Protein AF-T1BSM3-F1 (afdb_monomer_lite)

InterPro domains:
  IPR012933 HicA mRNA interferase family [PF07927] (10-64)
  IPR038570 HicA superfamily [G3DSA:3.30.920.30] (4-69)

Sequence (85 aa):
MSQWPSTKAKRALSALLRLGWTIKRQSGSHRTLAREGWPDFVFAFHDGEELGPRMLARIARHIGPRPETRDARAASHALTTRTDQ

Secondary structure (DSSP, 8-state):
------EEHHHHHHHHHHTT-EEEEEETTEEEEE-TTS--EEEE--TT-EE-HHHHHHHHHHS-S-TT---TTHHHHHTT-----

Foldseek 3Di:
DPQDAKDFLLLVVVLCVVVQWDFPDDDDQWTWTDHPQADIDIGRDDRRDIDGPVRLVVVCVRSDPHPVDPDSPPSVVSSPDDDDD

Organism: NCBI:txid410659

pLDDT: mean 77.51, std 18.36, range [39.41, 95.5]

Radius of gyration: 12.84 Å; chains: 1; bounding box: 35×26×33 Å

Structure (mmCIF, N/CA/C/O backbone):
data_AF-T1BSM3-F1
#
_entry.id   AF-T1BSM3-F1
#
loop_
_atom_site.group_PDB
_atom_site.id
_atom_site.type_symbol
_atom_site.label_atom_id
_atom_site.label_alt_id
_atom_site.label_comp_id
_atom_site.label_asym_id
_atom_site.label_entity_id
_atom_site.label_seq_id
_atom_site.pdbx_PDB_ins_code
_atom_site.Cartn_x
_atom_site.Cartn_y
_atom_site.Cartn_z
_atom_site.occupancy
_atom_site.B_iso_or_equiv
_atom_site.auth_seq_id
_atom_site.auth_comp_id
_atom_site.auth_asym_id
_atom_site.auth_atom_id
_atom_site.pdbx_PDB_model_num
ATOM 1 N N . MET A 1 1 ? -23.303 -1.148 -2.932 1.00 44.84 1 MET A N 1
ATOM 2 C CA . MET A 1 1 ? -21.830 -1.021 -3.014 1.00 44.84 1 MET A CA 1
ATOM 3 C C . MET A 1 1 ? -21.278 -1.222 -1.616 1.00 44.84 1 MET A C 1
ATOM 5 O O . MET A 1 1 ? -21.745 -0.537 -0.716 1.00 44.84 1 MET A O 1
ATOM 9 N N . SER A 1 2 ? -20.379 -2.185 -1.402 1.00 52.97 2 SER A N 1
ATOM 10 C CA . SER A 1 2 ? -19.748 -2.395 -0.093 1.00 52.97 2 SER A CA 1
ATOM 11 C C . SER A 1 2 ? -19.052 -1.099 0.333 1.00 52.97 2 SER A C 1
ATOM 13 O O . SER A 1 2 ? -18.180 -0.599 -0.374 1.00 52.97 2 SER A O 1
ATOM 15 N N . GLN A 1 3 ? -19.497 -0.501 1.438 1.00 62.00 3 GLN A N 1
ATOM 16 C CA . GLN A 1 3 ? -18.874 0.690 2.007 1.00 62.00 3 GLN A CA 1
ATOM 17 C C . GLN A 1 3 ? -17.581 0.244 2.687 1.00 62.00 3 GLN A C 1
ATOM 19 O O . GLN A 1 3 ? -17.615 -0.329 3.769 1.00 62.00 3 GLN A O 1
ATOM 24 N N . TRP A 1 4 ? -16.444 0.439 2.023 1.00 67.25 4 TRP A N 1
ATOM 25 C CA . TRP A 1 4 ? -15.144 0.175 2.632 1.00 67.25 4 TRP A CA 1
ATOM 26 C C . TRP A 1 4 ? -14.879 1.264 3.677 1.00 67.25 4 TRP A C 1
ATOM 28 O O . TRP A 1 4 ? -14.780 2.430 3.286 1.00 67.25 4 TRP A O 1
ATOM 38 N N . PRO A 1 5 ? -14.788 0.939 4.979 1.00 76.88 5 PRO A N 1
ATOM 39 C CA . PRO A 1 5 ? -14.495 1.944 5.991 1.00 76.88 5 PRO A CA 1
ATOM 40 C C . PRO A 1 5 ? -13.081 2.498 5.783 1.00 76.88 5 PRO A C 1
ATOM 42 O O . PRO A 1 5 ? -12.184 1.778 5.339 1.00 76.88 5 PRO A O 1
ATOM 45 N N . SER A 1 6 ? -12.875 3.776 6.119 1.00 84.62 6 SER A N 1
ATOM 46 C CA . SER A 1 6 ? -11.534 4.373 6.148 1.00 84.62 6 SER A CA 1
ATOM 47 C C . SER A 1 6 ? -10.600 3.522 7.015 1.00 84.62 6 SER A C 1
ATOM 49 O O . SER A 1 6 ? -10.994 3.030 8.076 1.00 84.62 6 SER A O 1
ATOM 51 N N . THR A 1 7 ? -9.363 3.314 6.569 1.00 89.00 7 THR A N 1
ATOM 52 C CA . THR A 1 7 ? -8.372 2.525 7.310 1.00 89.00 7 THR A CA 1
ATOM 53 C C . THR A 1 7 ? -7.017 3.206 7.312 1.00 89.00 7 THR A C 1
ATOM 55 O O . THR A 1 7 ? -6.580 3.751 6.302 1.00 89.00 7 THR A O 1
ATOM 58 N N . LYS A 1 8 ? -6.313 3.135 8.447 1.00 92.12 8 LYS A N 1
ATOM 59 C CA . LYS A 1 8 ? -4.941 3.641 8.551 1.00 92.12 8 LYS A CA 1
ATOM 60 C C . LYS A 1 8 ? -4.021 2.918 7.568 1.00 92.12 8 LYS A C 1
ATOM 62 O O . LYS A 1 8 ? -4.027 1.685 7.509 1.00 92.12 8 LYS A O 1
ATOM 67 N N . ALA A 1 9 ? -3.172 3.663 6.870 1.00 92.38 9 ALA A N 1
ATOM 68 C CA . ALA A 1 9 ? -2.216 3.137 5.902 1.00 92.38 9 ALA A CA 1
ATOM 69 C C . ALA A 1 9 ? -1.325 2.040 6.502 1.00 92.38 9 ALA A C 1
ATOM 71 O O . ALA A 1 9 ? -1.124 0.998 5.877 1.00 92.38 9 ALA A O 1
ATOM 72 N N . LYS A 1 10 ? -0.892 2.203 7.760 1.00 92.19 10 LYS A N 1
ATOM 73 C CA . LYS A 1 10 ? -0.150 1.165 8.491 1.00 92.19 10 LYS A CA 1
ATOM 74 C C . LYS A 1 10 ? -0.888 -0.177 8.533 1.00 92.19 10 LYS A C 1
ATOM 76 O O . LYS A 1 10 ? -0.277 -1.215 8.300 1.00 92.19 10 LYS A O 1
ATOM 81 N N . ARG A 1 11 ? -2.203 -0.168 8.790 1.00 90.94 11 ARG A N 1
ATOM 82 C CA . ARG A 1 11 ? -3.022 -1.393 8.832 1.00 90.94 11 ARG A CA 1
ATOM 83 C C . ARG A 1 11 ? -3.164 -2.020 7.450 1.00 90.94 11 ARG A C 1
ATOM 85 O O . ARG A 1 11 ? -3.025 -3.234 7.334 1.00 90.94 11 ARG A O 1
ATOM 92 N N . ALA A 1 12 ? -3.389 -1.203 6.420 1.00 89.94 12 ALA A N 1
ATOM 93 C CA . ALA A 1 12 ? -3.450 -1.685 5.043 1.00 89.94 12 ALA A CA 1
ATOM 94 C C . ALA A 1 12 ? -2.137 -2.373 4.642 1.00 89.94 12 ALA A C 1
ATOM 96 O O . ALA A 1 12 ? -2.165 -3.495 4.142 1.00 89.94 12 ALA A O 1
ATOM 97 N N . LEU A 1 13 ? -0.988 -1.763 4.947 1.00 91.25 13 LEU A N 1
ATOM 98 C CA . LEU A 1 13 ? 0.308 -2.377 4.677 1.00 91.25 13 LEU A CA 1
ATOM 99 C C . LEU A 1 13 ? 0.509 -3.678 5.458 1.00 91.25 13 LEU A C 1
ATOM 101 O O . LEU A 1 13 ? 0.904 -4.676 4.865 1.00 91.25 13 LEU A O 1
ATOM 105 N N . SER A 1 14 ? 0.221 -3.706 6.763 1.00 92.31 14 SER A N 1
ATOM 106 C CA . SER A 1 14 ? 0.338 -4.941 7.551 1.00 92.31 14 SER A CA 1
ATOM 107 C C . SER A 1 14 ? -0.493 -6.081 6.961 1.00 92.31 14 SER A C 1
ATOM 109 O O . SER A 1 14 ? -0.051 -7.227 6.966 1.00 92.31 14 SER A O 1
ATOM 111 N N . ALA A 1 15 ? -1.674 -5.779 6.426 1.00 90.38 15 ALA A N 1
ATOM 112 C CA . ALA A 1 15 ? -2.508 -6.780 5.782 1.00 90.38 15 ALA A CA 1
ATOM 113 C C . ALA A 1 15 ? -1.930 -7.257 4.437 1.00 90.38 15 ALA A C 1
ATOM 115 O O . ALA A 1 15 ? -1.951 -8.455 4.166 1.00 90.38 15 ALA A O 1
ATOM 116 N N . LEU A 1 16 ? -1.340 -6.362 3.635 1.00 90.38 16 LEU A N 1
ATOM 117 C CA . LEU A 1 16 ? -0.611 -6.743 2.417 1.00 90.38 16 LEU A CA 1
ATOM 118 C C . LEU A 1 16 ? 0.537 -7.705 2.729 1.00 90.38 16 LEU A C 1
ATOM 120 O O . LEU A 1 16 ? 0.662 -8.739 2.078 1.00 90.38 16 LEU A O 1
ATOM 124 N N . LEU A 1 17 ? 1.324 -7.411 3.764 1.00 91.25 17 LEU A N 1
ATOM 125 C CA . LEU A 1 17 ? 2.429 -8.278 4.171 1.00 91.25 17 LEU A CA 1
ATOM 126 C C . LEU A 1 17 ? 1.939 -9.665 4.616 1.00 91.25 17 LEU A C 1
ATOM 128 O O . LEU A 1 17 ? 2.507 -10.681 4.226 1.00 91.25 17 LEU A O 1
ATOM 132 N N . ARG A 1 18 ? 0.823 -9.729 5.354 1.00 89.75 18 ARG A N 1
ATOM 133 C CA . ARG A 1 18 ? 0.178 -10.998 5.746 1.00 89.75 18 ARG A CA 1
ATOM 134 C C . ARG A 1 18 ? -0.372 -11.794 4.560 1.00 89.75 18 ARG A C 1
ATOM 136 O O . ARG A 1 18 ? -0.415 -13.015 4.621 1.00 89.75 18 ARG A O 1
ATOM 143 N N . LEU A 1 19 ? -0.766 -11.119 3.480 1.00 85.94 19 LEU A N 1
ATOM 144 C CA . LEU A 1 19 ? -1.211 -11.743 2.229 1.00 85.94 19 LEU A CA 1
ATOM 145 C C . LEU A 1 19 ? -0.059 -12.319 1.385 1.00 85.94 19 LEU A C 1
ATOM 147 O O . LEU A 1 19 ? -0.308 -12.853 0.301 1.00 85.94 19 LEU A O 1
ATOM 151 N N . GLY A 1 20 ? 1.185 -12.215 1.860 1.00 89.44 20 GLY A N 1
ATOM 152 C CA . GLY A 1 20 ? 2.373 -12.711 1.169 1.00 89.44 20 GLY A CA 1
ATOM 153 C C . GLY A 1 20 ? 3.019 -11.689 0.237 1.00 89.44 20 GLY A C 1
ATOM 154 O O . GLY A 1 20 ? 3.855 -12.066 -0.580 1.00 89.44 20 GLY A O 1
ATOM 155 N N . TRP A 1 21 ? 2.648 -10.408 0.331 1.00 93.00 21 TRP A N 1
ATOM 156 C CA . TRP A 1 21 ? 3.450 -9.347 -0.274 1.00 93.00 21 TRP A CA 1
ATOM 157 C C . TRP A 1 21 ? 4.704 -9.105 0.565 1.00 93.00 21 TRP A C 1
ATOM 159 O O . TRP A 1 21 ? 4.661 -9.125 1.792 1.00 93.00 21 TRP A O 1
ATOM 169 N N . THR A 1 22 ? 5.823 -8.822 -0.084 1.00 94.31 22 THR A N 1
ATOM 170 C CA . THR A 1 22 ? 7.096 -8.522 0.575 1.00 94.31 22 THR A CA 1
ATOM 171 C C . THR A 1 22 ? 7.588 -7.148 0.155 1.00 94.31 22 THR A C 1
ATOM 173 O O . THR A 1 22 ? 7.318 -6.690 -0.953 1.00 94.31 22 THR A O 1
ATOM 176 N N . ILE A 1 23 ? 8.297 -6.446 1.042 1.00 94.94 23 ILE A N 1
ATOM 177 C CA . ILE A 1 23 ? 8.915 -5.163 0.693 1.00 94.94 23 ILE A CA 1
ATOM 178 C C . ILE A 1 23 ? 10.165 -5.463 -0.135 1.00 94.94 23 ILE A C 1
ATOM 180 O O . ILE A 1 23 ? 11.165 -5.933 0.398 1.00 94.94 23 ILE A O 1
ATOM 184 N N . LYS A 1 24 ? 10.110 -5.173 -1.436 1.00 95.12 24 LYS A N 1
ATOM 185 C CA . LYS A 1 24 ? 11.238 -5.317 -2.365 1.00 95.12 24 LYS A CA 1
ATOM 186 C C . LYS A 1 24 ? 12.216 -4.149 -2.259 1.00 95.12 24 LYS A C 1
ATOM 188 O O . LYS A 1 24 ? 13.422 -4.343 -2.348 1.00 95.12 24 LYS A O 1
ATOM 193 N N . ARG A 1 25 ? 11.700 -2.926 -2.086 1.00 95.50 25 ARG A N 1
ATOM 194 C CA . ARG A 1 25 ? 12.508 -1.715 -1.847 1.00 95.50 25 ARG A CA 1
ATOM 195 C C . ARG A 1 25 ? 11.741 -0.716 -0.988 1.00 95.50 25 ARG A C 1
ATOM 197 O O . ARG A 1 25 ? 10.515 -0.639 -1.085 1.00 95.50 25 ARG A O 1
ATOM 204 N N . GLN A 1 26 ? 12.452 0.094 -0.213 1.00 94.81 26 GLN A N 1
ATOM 205 C CA . GLN A 1 26 ? 11.862 1.200 0.536 1.00 94.81 26 GLN A CA 1
ATOM 206 C C . GLN A 1 26 ? 12.768 2.433 0.489 1.00 94.81 26 GLN A C 1
ATOM 208 O O . GLN A 1 26 ? 13.972 2.322 0.696 1.00 94.81 26 GLN A O 1
ATOM 213 N N .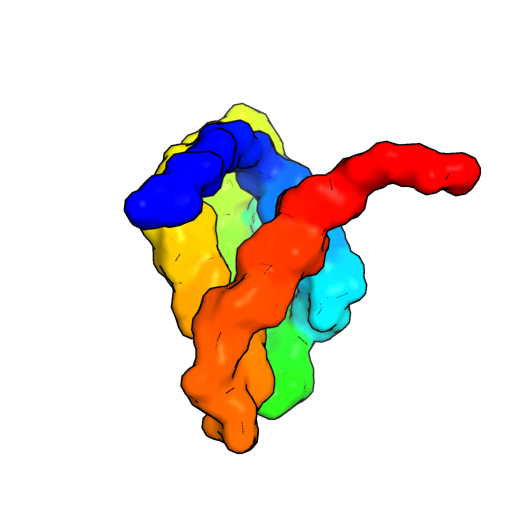 SER A 1 27 ? 12.173 3.603 0.248 1.00 92.12 27 SER A N 1
ATOM 214 C CA . SER A 1 27 ? 12.807 4.917 0.387 1.00 92.12 27 SER A CA 1
ATOM 215 C C . SER A 1 27 ? 11.818 5.882 1.042 1.00 92.12 27 SER A C 1
ATOM 217 O O . SER A 1 27 ? 10.752 6.165 0.491 1.00 92.12 27 SER A O 1
ATOM 219 N N . GLY A 1 28 ? 12.122 6.342 2.258 1.00 88.62 28 GLY A N 1
ATOM 220 C CA . GLY A 1 28 ? 11.182 7.128 3.063 1.00 88.62 28 GLY A CA 1
ATOM 221 C C . GLY A 1 28 ? 9.843 6.400 3.267 1.00 88.62 28 GLY A C 1
ATOM 222 O O . GLY A 1 28 ? 9.818 5.242 3.693 1.00 88.62 28 GLY A O 1
ATOM 223 N N . SER A 1 29 ? 8.734 7.073 2.943 1.00 87.38 29 SER A N 1
ATOM 224 C CA . SER A 1 29 ? 7.370 6.515 2.964 1.00 87.38 29 SER A CA 1
ATOM 225 C C . SER A 1 29 ? 7.023 5.655 1.741 1.00 87.38 29 SER A C 1
ATOM 227 O O . SER A 1 29 ? 6.003 4.967 1.751 1.00 87.38 29 SER A O 1
ATOM 229 N N . HIS A 1 30 ? 7.862 5.645 0.700 1.00 91.88 30 HI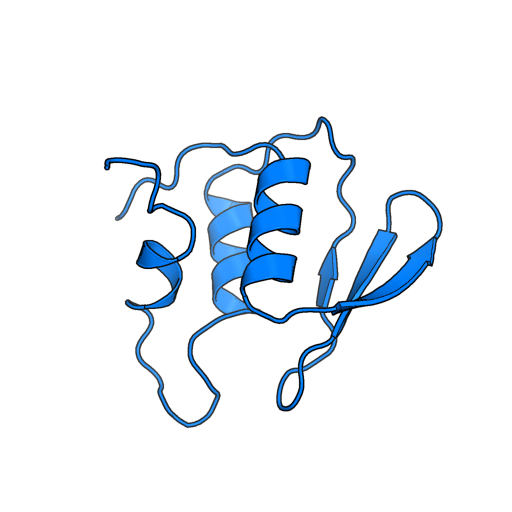S A N 1
ATOM 230 C CA . HIS A 1 30 ? 7.632 4.851 -0.504 1.00 91.88 30 HIS A CA 1
ATOM 231 C C . HIS A 1 30 ? 8.151 3.430 -0.307 1.00 91.88 30 HIS A C 1
ATOM 233 O O . HIS A 1 30 ? 9.356 3.198 -0.206 1.00 91.88 30 HIS A O 1
ATOM 239 N N . ARG A 1 31 ? 7.242 2.459 -0.304 1.00 94.19 31 ARG A N 1
ATOM 240 C CA . ARG A 1 31 ? 7.528 1.024 -0.220 1.00 94.19 31 ARG A CA 1
ATOM 241 C C . ARG A 1 31 ? 7.083 0.371 -1.523 1.00 94.19 31 ARG A C 1
ATOM 243 O O . ARG A 1 31 ? 5.929 0.489 -1.908 1.00 94.19 31 ARG A O 1
ATOM 250 N N . THR A 1 32 ? 7.979 -0.299 -2.238 1.00 94.94 32 THR A N 1
ATOM 251 C CA . THR A 1 32 ? 7.585 -1.155 -3.371 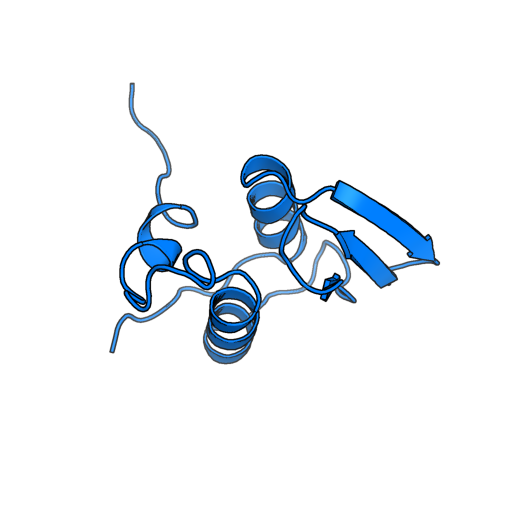1.00 94.94 32 THR A CA 1
ATOM 252 C C . THR A 1 32 ? 7.439 -2.571 -2.870 1.00 94.94 32 THR A C 1
ATOM 254 O O . THR A 1 32 ? 8.377 -3.129 -2.300 1.00 94.94 32 THR A O 1
ATOM 257 N N . LEU A 1 33 ? 6.249 -3.113 -3.062 1.00 94.56 33 LEU A N 1
ATOM 258 C CA . LEU A 1 33 ? 5.865 -4.445 -2.661 1.00 94.56 33 LEU A CA 1
ATOM 259 C C . LEU A 1 33 ? 5.933 -5.372 -3.867 1.00 94.56 33 LEU A C 1
ATOM 261 O O . LEU A 1 33 ? 5.524 -4.991 -4.961 1.00 94.56 33 LEU A O 1
ATOM 265 N N . ALA A 1 34 ? 6.415 -6.584 -3.652 1.00 92.69 34 ALA A N 1
ATOM 266 C CA . ALA A 1 34 ? 6.424 -7.637 -4.651 1.00 92.69 34 ALA A CA 1
ATOM 267 C C . ALA A 1 34 ? 5.701 -8.866 -4.110 1.00 92.69 34 ALA A C 1
ATOM 269 O O . ALA A 1 34 ? 5.661 -9.109 -2.903 1.00 92.69 34 ALA A O 1
ATOM 270 N N . ARG A 1 35 ? 5.122 -9.640 -5.019 1.00 90.00 35 ARG A N 1
ATOM 271 C CA . ARG A 1 35 ? 4.558 -10.955 -4.739 1.00 90.00 35 ARG A CA 1
ATOM 272 C C . ARG A 1 35 ? 4.755 -11.805 -5.983 1.00 90.00 35 ARG A C 1
ATOM 274 O O . ARG A 1 35 ? 4.587 -11.318 -7.095 1.00 90.00 35 ARG A O 1
ATOM 281 N N . GLU A 1 36 ? 5.135 -13.060 -5.802 1.00 86.62 36 GLU A N 1
ATOM 282 C CA . GLU A 1 36 ? 5.369 -13.967 -6.923 1.00 86.62 36 GLU A CA 1
ATOM 283 C C . GLU A 1 36 ? 4.119 -14.097 -7.807 1.00 86.62 36 GLU A C 1
ATOM 285 O O . GLU A 1 36 ? 3.007 -14.269 -7.302 1.00 86.62 36 GLU A O 1
ATOM 290 N N . GLY A 1 37 ? 4.297 -13.965 -9.125 1.00 84.50 37 GLY A N 1
ATOM 291 C CA . GLY A 1 37 ? 3.197 -13.976 -10.096 1.00 84.50 37 GLY A CA 1
ATOM 292 C C . GLY A 1 37 ? 2.372 -12.682 -10.160 1.00 84.50 37 GLY A C 1
ATOM 293 O O . GLY A 1 37 ? 1.367 -12.645 -10.869 1.00 84.50 37 GLY A O 1
ATOM 294 N N . TRP A 1 38 ? 2.783 -11.623 -9.453 1.00 86.56 38 TRP A N 1
ATOM 295 C CA . TRP A 1 38 ? 2.140 -10.306 -9.463 1.00 86.56 38 TRP A CA 1
ATOM 296 C C . TRP A 1 38 ? 3.112 -9.201 -9.896 1.00 86.56 38 TRP A C 1
ATOM 298 O O . TRP A 1 38 ? 4.311 -9.300 -9.633 1.00 86.56 38 TRP A O 1
ATOM 308 N N . PRO A 1 39 ? 2.617 -8.119 -10.527 1.00 89.00 39 PRO A N 1
ATOM 309 C CA . PRO A 1 39 ? 3.428 -6.933 -10.768 1.00 89.00 39 PRO A CA 1
ATOM 310 C C . PRO A 1 39 ? 3.795 -6.231 -9.453 1.00 89.00 39 PRO A C 1
ATOM 312 O O . PRO A 1 39 ? 3.043 -6.264 -8.475 1.00 89.00 39 PRO A O 1
ATOM 315 N N . ASP A 1 40 ? 4.941 -5.549 -9.458 1.00 91.44 40 ASP A N 1
ATOM 316 C CA . ASP A 1 40 ? 5.382 -4.721 -8.336 1.00 91.44 40 ASP A CA 1
ATOM 317 C C . ASP A 1 40 ? 4.347 -3.620 -8.038 1.00 91.44 40 ASP A C 1
ATOM 319 O O . ASP A 1 40 ? 3.930 -2.868 -8.923 1.00 91.44 40 ASP A O 1
ATOM 323 N N . PHE A 1 41 ? 3.975 -3.476 -6.767 1.00 90.81 41 PHE A N 1
ATOM 324 C CA . PHE A 1 41 ? 3.012 -2.484 -6.301 1.00 90.81 41 PHE A CA 1
ATOM 325 C C . PHE A 1 41 ? 3.690 -1.418 -5.438 1.00 90.81 41 PHE A C 1
ATOM 327 O O . PHE A 1 41 ? 4.304 -1.721 -4.418 1.00 90.81 41 PHE A O 1
ATOM 334 N N . VAL A 1 42 ? 3.558 -0.143 -5.805 1.00 92.62 42 VAL A N 1
ATOM 335 C CA . VAL A 1 42 ? 4.124 0.967 -5.023 1.00 92.62 42 VAL A CA 1
ATOM 336 C C . VAL A 1 42 ? 3.110 1.461 -3.989 1.00 92.62 42 VAL A C 1
ATOM 338 O O . VAL A 1 42 ? 2.090 2.057 -4.330 1.00 92.62 42 VAL A O 1
ATOM 341 N N . PHE A 1 43 ? 3.424 1.247 -2.714 1.00 92.19 43 PHE A N 1
ATOM 342 C CA . PHE A 1 43 ? 2.707 1.756 -1.551 1.00 92.19 43 PHE A CA 1
ATOM 343 C C . PHE A 1 43 ? 3.428 2.994 -1.001 1.00 92.19 43 PHE A C 1
ATOM 345 O O . PHE A 1 43 ? 4.469 2.880 -0.358 1.00 92.19 43 PHE A O 1
ATOM 352 N N . ALA A 1 44 ? 2.887 4.181 -1.268 1.00 92.12 44 ALA A N 1
ATOM 353 C CA . ALA A 1 44 ? 3.505 5.468 -0.942 1.00 92.12 44 ALA A CA 1
ATOM 354 C C . ALA A 1 44 ? 2.646 6.275 0.042 1.00 92.12 44 ALA A C 1
ATOM 356 O O . ALA A 1 44 ? 2.210 7.377 -0.268 1.00 92.12 44 ALA A O 1
ATOM 357 N N . PHE A 1 45 ? 2.364 5.689 1.205 1.00 89.69 45 PHE A N 1
ATOM 358 C CA . PHE A 1 45 ? 1.545 6.317 2.241 1.00 89.69 45 PHE A CA 1
ATOM 359 C C . PHE A 1 45 ? 2.308 6.373 3.555 1.00 89.69 45 PHE A C 1
ATOM 361 O O . PHE A 1 45 ? 3.008 5.421 3.921 1.00 89.69 45 PHE A O 1
ATOM 368 N N . HIS A 1 46 ? 2.143 7.470 4.287 1.00 88.94 46 HIS A N 1
ATOM 369 C CA . HIS A 1 46 ? 2.669 7.572 5.643 1.00 88.94 46 HIS A CA 1
ATOM 370 C C . HIS A 1 46 ? 1.817 6.733 6.597 1.00 88.94 46 HIS A C 1
ATOM 372 O O . HIS A 1 46 ? 0.599 6.678 6.470 1.00 88.94 46 HIS A O 1
ATOM 378 N N . ASP A 1 47 ? 2.435 6.107 7.601 1.00 85.19 47 ASP A N 1
ATOM 379 C CA . ASP A 1 47 ? 1.751 5.160 8.496 1.00 85.19 47 ASP A CA 1
ATOM 380 C C . ASP A 1 47 ? 0.501 5.747 9.199 1.00 85.19 47 ASP A C 1
ATOM 382 O O . ASP A 1 47 ? -0.434 5.002 9.508 1.00 85.19 47 ASP A O 1
ATOM 386 N N . GLY A 1 48 ? 0.471 7.067 9.434 1.00 87.56 48 GLY A N 1
ATOM 387 C CA . GLY A 1 48 ? -0.640 7.787 10.074 1.00 87.56 48 GLY A CA 1
ATOM 388 C C . GLY A 1 48 ? -1.791 8.197 9.145 1.00 87.56 48 GLY A C 1
ATOM 389 O O . GLY A 1 48 ? -2.862 8.566 9.645 1.00 87.56 48 GLY A O 1
ATOM 390 N N . GLU A 1 49 ? -1.600 8.116 7.826 1.00 90.38 49 GLU A N 1
ATOM 391 C CA . GLU A 1 49 ? -2.604 8.513 6.838 1.00 90.38 49 GLU A CA 1
ATOM 392 C C . GLU A 1 49 ? -3.813 7.587 6.849 1.00 90.38 49 GLU A C 1
ATOM 394 O O . GLU A 1 49 ? -3.729 6.400 7.172 1.00 90.38 49 GLU A O 1
ATOM 399 N N . GLU A 1 50 ? -4.954 8.145 6.465 1.00 92.94 50 GLU A N 1
ATOM 400 C CA . GLU A 1 50 ? -6.190 7.402 6.293 1.00 92.94 50 GLU A CA 1
ATOM 401 C C . GLU A 1 50 ? -6.493 7.163 4.824 1.00 92.94 50 GLU A C 1
ATOM 403 O O . GLU A 1 50 ? -6.591 8.080 4.011 1.00 92.94 50 GLU A O 1
ATOM 408 N N . LEU A 1 51 ? -6.661 5.888 4.491 1.00 89.31 51 LEU A N 1
ATOM 409 C CA . LEU A 1 51 ? -7.032 5.437 3.168 1.00 89.31 51 LEU A CA 1
ATOM 410 C C . LEU A 1 51 ? -8.548 5.329 3.107 1.00 89.31 51 LEU A C 1
ATOM 412 O O . LEU A 1 51 ? -9.150 4.425 3.688 1.00 89.31 51 LEU A O 1
ATOM 416 N N . GLY A 1 52 ? -9.155 6.253 2.371 1.00 88.31 52 GLY A N 1
ATOM 417 C CA . GLY A 1 52 ? -10.584 6.226 2.108 1.00 88.31 52 GLY A CA 1
ATOM 418 C C . GLY A 1 52 ? -11.008 5.100 1.146 1.00 88.31 52 GLY A C 1
ATOM 419 O O . GLY A 1 52 ? -10.173 4.489 0.465 1.00 88.31 52 GLY A O 1
ATOM 420 N N . PRO A 1 53 ? -12.327 4.883 0.996 1.00 85.00 53 PRO A N 1
ATOM 421 C CA . PRO A 1 53 ? -12.904 3.783 0.216 1.00 85.00 53 PRO A CA 1
ATOM 422 C C . PRO A 1 53 ? -12.382 3.690 -1.227 1.00 85.00 53 PRO A C 1
ATOM 424 O O . PRO A 1 53 ? -12.125 2.603 -1.741 1.00 85.00 53 PRO A O 1
ATOM 427 N N . ARG A 1 54 ? -12.181 4.838 -1.893 1.00 85.19 54 ARG A N 1
ATOM 428 C CA . ARG A 1 54 ? -11.662 4.893 -3.272 1.00 85.19 54 ARG A CA 1
ATOM 429 C C . ARG A 1 54 ? -10.239 4.346 -3.380 1.00 85.19 54 ARG A C 1
ATOM 431 O O . ARG A 1 54 ? -9.919 3.673 -4.361 1.00 85.19 54 ARG A O 1
ATOM 438 N N . MET A 1 55 ? -9.400 4.632 -2.384 1.00 87.81 55 MET A N 1
ATOM 439 C CA . MET A 1 55 ? -8.015 4.175 -2.369 1.00 87.81 55 MET A CA 1
ATOM 440 C C . MET A 1 55 ? -7.938 2.688 -2.038 1.00 87.81 55 MET A C 1
ATOM 442 O O . MET A 1 55 ? -7.254 1.944 -2.736 1.00 87.81 55 MET A O 1
ATOM 446 N N . LEU A 1 56 ? -8.718 2.233 -1.057 1.00 85.31 56 LEU A N 1
ATOM 447 C CA . LEU A 1 56 ? -8.832 0.811 -0.727 1.00 85.31 56 LEU A CA 1
ATOM 448 C C . LEU A 1 56 ? -9.313 -0.010 -1.929 1.00 85.31 56 LEU A C 1
ATOM 450 O O . LEU A 1 56 ? -8.720 -1.038 -2.242 1.00 85.31 56 LEU A O 1
ATOM 454 N N . ALA A 1 57 ? -10.293 0.490 -2.686 1.00 84.50 57 ALA A N 1
ATOM 455 C CA . ALA A 1 57 ? -10.732 -0.153 -3.922 1.00 84.50 57 ALA A CA 1
ATOM 456 C C . ALA A 1 57 ? -9.625 -0.206 -4.993 1.00 84.50 57 ALA A C 1
ATOM 458 O O . ALA A 1 57 ? -9.546 -1.171 -5.752 1.00 84.50 57 ALA A O 1
ATOM 459 N N . ARG A 1 58 ? -8.760 0.815 -5.079 1.00 84.88 58 ARG A N 1
ATOM 460 C CA . ARG A 1 58 ? -7.612 0.822 -6.003 1.00 84.88 58 ARG A CA 1
ATOM 461 C C . ARG A 1 58 ? -6.558 -0.200 -5.597 1.00 84.88 58 ARG A C 1
ATOM 463 O O . ARG A 1 58 ? -6.072 -0.913 -6.470 1.00 84.88 58 ARG A O 1
ATOM 470 N N . ILE A 1 59 ? -6.255 -0.289 -4.304 1.00 85.44 59 ILE A N 1
ATOM 471 C CA . ILE A 1 59 ? -5.353 -1.305 -3.757 1.00 85.44 59 ILE A CA 1
ATOM 472 C C . ILE A 1 59 ? -5.925 -2.689 -4.065 1.00 85.44 59 ILE A C 1
ATOM 474 O O . ILE A 1 59 ? -5.257 -3.468 -4.732 1.00 85.44 59 ILE A O 1
ATOM 478 N N . ALA A 1 60 ? -7.187 -2.952 -3.710 1.00 82.69 60 ALA A N 1
ATOM 479 C CA . ALA A 1 60 ? -7.855 -4.236 -3.934 1.00 82.69 60 ALA A CA 1
ATOM 480 C C . ALA A 1 60 ? -7.831 -4.700 -5.402 1.00 82.69 60 ALA A C 1
ATOM 482 O O . ALA A 1 60 ? -7.695 -5.891 -5.661 1.00 82.69 60 ALA A O 1
ATOM 483 N N . ARG A 1 61 ? -7.915 -3.776 -6.371 1.00 81.12 61 ARG A N 1
ATOM 484 C CA . ARG A 1 61 ? -7.756 -4.100 -7.802 1.00 81.12 61 ARG A CA 1
ATOM 485 C C . ARG A 1 61 ? -6.337 -4.527 -8.168 1.00 81.12 61 ARG A C 1
ATOM 487 O O . ARG A 1 61 ? -6.171 -5.362 -9.045 1.00 81.12 61 ARG A O 1
ATOM 494 N N . HIS A 1 62 ? -5.334 -3.935 -7.529 1.00 77.75 62 HIS A N 1
ATOM 495 C CA . HIS A 1 62 ? -3.926 -4.229 -7.790 1.00 77.75 62 HIS A CA 1
ATOM 496 C C . HIS A 1 62 ? -3.465 -5.524 -7.115 1.00 77.75 62 HIS A C 1
ATOM 498 O O . HIS A 1 62 ? -2.582 -6.205 -7.620 1.00 77.75 62 HIS A O 1
ATOM 504 N N . ILE A 1 63 ? -4.088 -5.864 -5.985 1.00 77.44 63 ILE A N 1
ATOM 505 C CA . ILE A 1 63 ? -3.742 -7.025 -5.157 1.00 77.44 63 ILE A CA 1
ATOM 506 C C . ILE A 1 63 ? -4.746 -8.178 -5.279 1.00 77.44 63 ILE A C 1
ATOM 508 O O . ILE A 1 63 ? -4.804 -9.006 -4.374 1.00 77.44 63 ILE A O 1
ATOM 512 N N . GLY A 1 64 ? -5.587 -8.142 -6.320 1.00 67.88 64 GLY A N 1
ATOM 513 C CA . GLY A 1 64 ? -6.820 -8.919 -6.469 1.00 67.88 64 GLY A CA 1
ATOM 514 C C . GLY A 1 64 ? -6.658 -10.447 -6.439 1.00 67.88 64 GLY A C 1
ATOM 515 O O . GLY A 1 64 ? -5.632 -10.982 -6.029 1.00 67.88 64 GLY A O 1
ATOM 516 N N . PRO A 1 65 ? -7.684 -11.208 -6.845 1.00 58.75 65 PRO A N 1
ATOM 517 C CA . PRO A 1 65 ? -7.552 -12.651 -6.960 1.00 58.75 65 PRO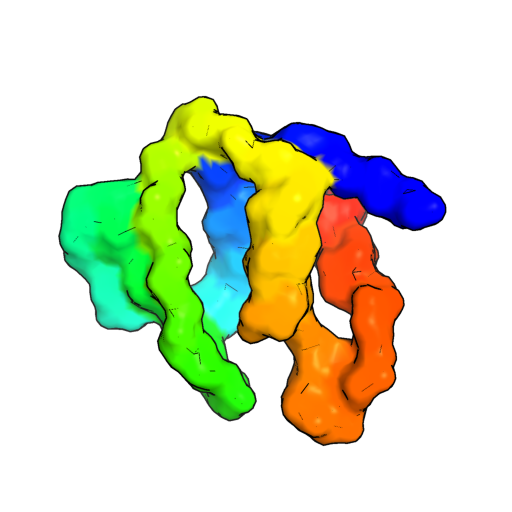 A CA 1
ATOM 518 C C . PRO A 1 65 ? -6.636 -12.971 -8.147 1.00 58.75 65 PRO A C 1
ATOM 520 O O . PRO A 1 65 ? -6.619 -12.240 -9.136 1.00 58.75 65 PRO A O 1
ATOM 523 N N . ARG A 1 66 ? -5.829 -14.022 -7.975 1.00 51.22 66 ARG A N 1
ATOM 524 C CA . ARG A 1 66 ? -4.778 -14.527 -8.876 1.00 51.22 66 ARG A CA 1
ATOM 525 C C . ARG A 1 66 ? -5.147 -14.349 -10.365 1.00 51.22 66 ARG A C 1
ATOM 527 O O . ARG A 1 66 ? -6.315 -14.538 -10.687 1.00 51.22 66 ARG A O 1
ATOM 534 N N . PRO A 1 67 ? -4.210 -14.027 -11.283 1.00 52.50 67 PRO A N 1
ATOM 535 C CA . PRO A 1 67 ? -4.527 -13.794 -12.702 1.00 52.50 67 PRO A CA 1
ATOM 536 C C . PRO A 1 67 ? -5.346 -14.916 -13.375 1.00 52.50 67 PRO A C 1
ATOM 538 O O . PRO A 1 67 ? -6.082 -14.644 -14.319 1.00 52.50 67 PRO A O 1
ATOM 541 N N . GLU A 1 68 ? -5.288 -16.146 -12.857 1.00 51.31 68 GLU A N 1
ATOM 542 C CA . GLU A 1 68 ? -6.100 -17.292 -13.294 1.00 51.31 68 GLU A CA 1
ATOM 543 C C . GLU A 1 68 ? -7.560 -17.316 -12.785 1.00 51.31 68 GLU A C 1
ATOM 545 O O . GLU A 1 68 ? -8.363 -18.103 -13.277 1.00 51.31 68 GLU A O 1
ATOM 550 N N . THR A 1 69 ? -7.954 -16.476 -11.823 1.00 42.47 69 THR A N 1
ATOM 551 C CA . THR A 1 69 ? -9.302 -16.481 -11.228 1.00 42.47 69 THR A CA 1
ATOM 552 C C . THR A 1 69 ? -9.863 -15.065 -11.135 1.00 42.47 69 THR A C 1
ATOM 554 O O . THR A 1 69 ? -9.578 -14.293 -10.223 1.00 42.47 69 THR A O 1
ATOM 557 N N . ARG A 1 70 ? -10.715 -14.705 -12.093 1.00 41.03 70 ARG A N 1
ATOM 558 C CA . ARG A 1 70 ? -11.349 -13.385 -12.193 1.00 41.03 70 ARG A CA 1
ATOM 559 C C . ARG A 1 70 ? -12.581 -13.293 -11.281 1.00 41.03 70 ARG A C 1
ATOM 561 O O . ARG A 1 70 ? -13.683 -13.104 -11.776 1.00 41.03 70 ARG A O 1
ATOM 568 N N . ASP A 1 71 ? -12.414 -13.429 -9.964 1.00 42.22 71 ASP A N 1
ATOM 569 C CA . ASP A 1 71 ? -13.545 -13.365 -9.022 1.00 42.22 71 ASP A CA 1
ATOM 570 C C . ASP A 1 71 ? -13.304 -12.382 -7.863 1.00 42.22 71 ASP A C 1
ATOM 572 O O . ASP A 1 71 ? -12.720 -12.697 -6.827 1.00 42.22 71 ASP A O 1
ATOM 576 N N . ALA A 1 72 ? -13.742 -11.132 -8.051 1.00 41.94 72 ALA A N 1
ATOM 577 C CA .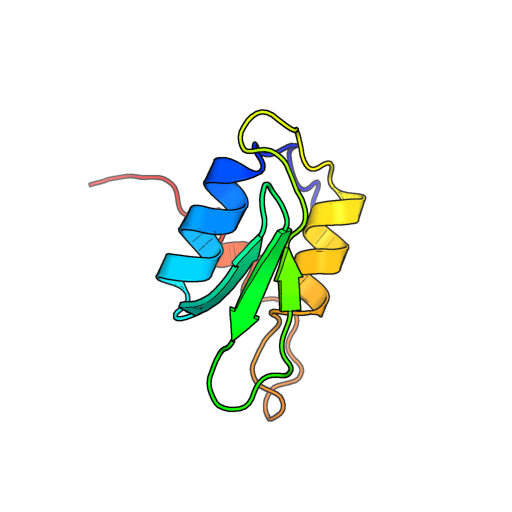 ALA A 1 72 ? -13.451 -9.964 -7.206 1.00 41.94 72 ALA A CA 1
ATOM 578 C C . ALA A 1 72 ? -13.980 -10.034 -5.751 1.00 41.94 72 ALA A C 1
ATOM 580 O O . ALA A 1 72 ? -13.802 -9.085 -4.981 1.00 41.94 72 ALA A O 1
ATOM 581 N N . ARG A 1 73 ? -14.623 -11.134 -5.342 1.00 47.59 73 ARG A N 1
ATOM 582 C CA . ARG A 1 73 ? -15.211 -11.300 -4.002 1.00 47.59 73 ARG A CA 1
ATOM 583 C C . ARG A 1 73 ? -14.191 -11.647 -2.908 1.00 47.59 73 ARG A C 1
ATOM 585 O O . ARG A 1 73 ? -14.368 -11.207 -1.774 1.00 47.59 73 ARG A O 1
ATOM 592 N N . ALA A 1 74 ? -13.094 -12.338 -3.227 1.00 45.72 74 ALA A N 1
ATOM 593 C CA . ALA A 1 74 ? -12.151 -12.846 -2.217 1.00 45.72 74 ALA A CA 1
ATOM 594 C C . ALA A 1 74 ? -11.315 -11.752 -1.513 1.00 45.72 74 ALA A C 1
ATOM 596 O O . ALA A 1 74 ? -11.035 -11.847 -0.317 1.00 45.72 74 ALA A O 1
ATOM 597 N N . ALA A 1 75 ? -10.969 -10.668 -2.216 1.00 48.16 75 ALA A N 1
ATOM 598 C CA . ALA A 1 75 ? -10.148 -9.579 -1.669 1.00 48.16 75 ALA A CA 1
ATOM 599 C C . ALA A 1 75 ? -10.850 -8.771 -0.556 1.00 48.16 75 ALA A C 1
ATOM 601 O O . ALA A 1 75 ? -10.184 -8.133 0.258 1.00 48.16 75 ALA A O 1
ATOM 602 N N . SER A 1 76 ? -12.186 -8.816 -0.495 1.00 49.09 76 SER A N 1
ATOM 603 C CA . SER A 1 76 ? -12.966 -8.105 0.529 1.00 49.09 76 SER A CA 1
ATOM 604 C C . SER A 1 76 ? -12.944 -8.820 1.885 1.00 49.09 76 SER A C 1
ATOM 606 O O . SER A 1 76 ? -13.090 -8.175 2.915 1.00 49.09 76 SER A O 1
ATOM 608 N N . HIS A 1 77 ? -12.734 -10.139 1.921 1.00 52.78 77 HIS A N 1
ATOM 609 C CA . HIS A 1 77 ? -12.702 -10.898 3.178 1.00 52.78 77 HIS A CA 1
ATOM 610 C C . HIS A 1 77 ? -11.363 -10.763 3.916 1.00 52.78 77 HIS A C 1
ATOM 612 O O . HIS A 1 77 ? -11.346 -10.564 5.127 1.00 52.78 77 HIS A O 1
ATOM 618 N N . ALA A 1 78 ? -10.239 -10.788 3.194 1.00 54.91 78 ALA A N 1
ATOM 619 C CA . ALA A 1 78 ? -8.906 -10.808 3.805 1.00 54.91 78 ALA A CA 1
ATOM 620 C C . ALA A 1 78 ? -8.514 -9.520 4.557 1.00 54.91 78 ALA A C 1
ATOM 622 O O . ALA A 1 78 ? -7.650 -9.551 5.430 1.00 54.91 78 ALA A O 1
ATOM 623 N N . LEU A 1 79 ? -9.136 -8.385 4.224 1.00 54.5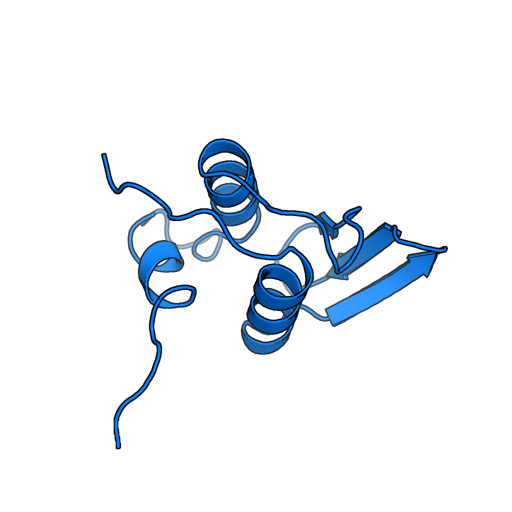6 79 LEU A N 1
ATOM 624 C CA . LEU A 1 79 ? -8.890 -7.095 4.881 1.00 54.56 79 LEU A CA 1
ATOM 625 C C . LEU A 1 79 ? -9.871 -6.805 6.032 1.00 54.56 79 LEU A C 1
ATOM 627 O O . LEU A 1 79 ? -9.671 -5.831 6.757 1.00 54.56 79 LEU A O 1
ATOM 631 N N . THR A 1 80 ? -10.897 -7.645 6.222 1.00 58.56 80 THR A N 1
ATOM 632 C CA . THR A 1 80 ? -12.025 -7.365 7.131 1.00 58.56 80 THR A CA 1
ATOM 633 C C . THR A 1 80 ? -12.217 -8.415 8.226 1.00 58.56 80 THR A C 1
ATOM 635 O O . THR A 1 80 ? -12.991 -8.181 9.151 1.00 58.56 80 THR A O 1
ATOM 638 N N . THR A 1 81 ? -11.495 -9.539 8.211 1.00 55.16 81 THR A N 1
ATOM 639 C CA . THR A 1 81 ? -11.532 -10.499 9.327 1.00 55.16 81 THR A CA 1
ATOM 640 C C . THR A 1 81 ? -10.716 -9.981 10.511 1.00 55.16 81 THR A C 1
ATOM 642 O O . THR A 1 81 ? -9.528 -10.265 10.671 1.00 55.16 81 THR A O 1
ATOM 645 N N . ARG A 1 82 ? -11.385 -9.180 11.340 1.00 54.41 82 ARG A N 1
ATOM 646 C CA . ARG A 1 82 ? -11.062 -8.955 12.746 1.00 54.41 82 ARG A CA 1
ATOM 647 C C . ARG A 1 82 ? -11.802 -10.022 13.565 1.00 54.41 82 ARG A C 1
ATOM 649 O O . ARG A 1 82 ? -13.009 -10.119 13.416 1.00 54.41 82 ARG A O 1
ATOM 656 N N . THR A 1 83 ? -11.040 -10.754 14.384 1.00 52.06 83 THR A N 1
ATOM 657 C CA . THR A 1 83 ? -11.374 -11.271 15.731 1.00 52.06 83 THR A CA 1
ATOM 658 C C . THR A 1 83 ? -12.701 -12.014 15.919 1.00 52.06 83 THR A C 1
ATOM 660 O O . THR A 1 83 ? -13.749 -11.388 15.851 1.00 52.06 83 THR A O 1
ATOM 663 N N . ASP A 1 84 ? -12.643 -13.303 16.270 1.00 41.25 84 ASP A N 1
ATOM 664 C CA . ASP A 1 84 ? -12.895 -13.779 17.649 1.00 41.25 84 ASP A CA 1
ATOM 665 C C . ASP A 1 84 ? -12.756 -15.315 17.714 1.00 41.25 84 ASP A C 1
ATOM 667 O O . ASP A 1 84 ? -13.550 -16.033 17.108 1.00 41.25 84 ASP A O 1
ATOM 671 N N . GLN A 1 85 ? -11.671 -15.794 18.329 1.00 39.41 85 GLN A N 1
ATOM 672 C CA . GLN A 1 85 ? -11.631 -16.749 19.449 1.00 39.41 85 GLN A CA 1
ATOM 673 C C . GLN A 1 85 ? -10.202 -16.776 20.005 1.00 39.41 85 GLN A C 1
ATOM 675 O O . GLN A 1 85 ? -9.253 -16.667 19.190 1.00 39.41 85 GLN A O 1
#